Protein AF-A0A0P7W000-F1 (afdb_monomer_lite)

Secondary structure (DSSP, 8-state):
-----------------PPP---PPP--PPEEP-PPP-S---TT-TT-GGGGGGGTTSBGGGEEPPTT--EEEEEB-TTT--B-S-TT---TT-EEEEE-TT-BEEEEEE-

Foldseek 3Di:
DDDDDDDDDDDDDDDPDDDPPPDDPDPQAAAEDDFADDPDCDPQANQPLVSVCVQAQPQPVSYDYDPPAQEDEWEQDQVPRDTPDPPPDQPQRHWYFYAYPRSGGHDIGHD

Radius of gyration: 26.4 Å; chains: 1; bounding box: 27×55×91 Å

Structure (mmCIF, N/CA/C/O backbone):
data_AF-A0A0P7W000-F1
#
_entry.id   AF-A0A0P7W000-F1
#
loop_
_atom_site.group_PDB
_atom_site.id
_atom_site.type_symbol
_atom_site.label_atom_id
_atom_site.label_alt_id
_atom_site.label_comp_id
_atom_site.label_asym_id
_atom_site.label_entity_id
_atom_site.label_seq_id
_atom_site.pdbx_PDB_ins_code
_atom_site.Cartn_x
_atom_site.Cartn_y
_atom_site.Cartn_z
_atom_site.occupancy
_atom_site.B_iso_or_equiv
_atom_site.auth_seq_id
_atom_site.auth_comp_id
_atom_site.auth_asym_id
_atom_site.auth_atom_id
_atom_site.pdbx_PDB_model_num
ATOM 1 N N . MET A 1 1 ? 3.279 -30.764 71.108 1.00 45.66 1 MET A N 1
ATOM 2 C CA . MET A 1 1 ? 4.392 -31.421 70.387 1.00 45.66 1 MET A CA 1
ATOM 3 C C . MET A 1 1 ? 3.964 -32.822 69.974 1.00 45.66 1 MET A C 1
ATOM 5 O O . MET A 1 1 ? 3.697 -33.615 70.865 1.00 45.66 1 MET A O 1
ATOM 9 N N . LYS A 1 2 ? 3.877 -33.104 68.667 1.00 38.66 2 LYS A N 1
ATOM 10 C CA . LYS A 1 2 ? 4.224 -34.384 68.013 1.00 38.66 2 LYS A CA 1
ATOM 11 C C . LYS A 1 2 ? 3.917 -34.255 66.517 1.00 38.66 2 LYS A C 1
ATOM 13 O O . LYS A 1 2 ? 2.765 -34.167 66.113 1.00 38.66 2 LYS A O 1
ATOM 18 N N . LYS A 1 3 ? 4.993 -34.153 65.735 1.00 45.03 3 LYS A N 1
ATOM 19 C CA . LYS A 1 3 ? 5.018 -34.351 64.286 1.00 45.03 3 LYS A CA 1
ATOM 20 C C . LYS A 1 3 ? 5.003 -35.859 64.042 1.00 45.03 3 LYS A C 1
ATOM 22 O O . LYS A 1 3 ? 5.859 -36.531 64.613 1.00 45.03 3 LYS A O 1
ATOM 27 N N . THR A 1 4 ? 4.154 -36.341 63.143 1.00 49.09 4 THR A N 1
ATOM 28 C CA . THR A 1 4 ? 4.469 -37.538 62.356 1.00 49.09 4 THR A CA 1
ATOM 29 C C . THR A 1 4 ? 3.795 -37.422 60.997 1.00 49.09 4 THR A C 1
ATOM 31 O O . THR A 1 4 ? 2.574 -37.393 60.887 1.00 49.09 4 THR A O 1
ATOM 34 N N . ALA A 1 5 ? 4.634 -37.286 59.976 1.00 48.06 5 ALA A N 1
ATOM 35 C CA . ALA A 1 5 ? 4.297 -37.502 58.582 1.00 48.06 5 ALA A CA 1
ATOM 36 C C . ALA A 1 5 ? 3.974 -38.991 58.351 1.00 48.06 5 ALA A C 1
ATOM 38 O O . ALA A 1 5 ? 4.460 -39.827 59.111 1.00 48.06 5 ALA A O 1
ATOM 39 N N . LEU A 1 6 ? 3.229 -39.336 57.296 1.00 47.22 6 LEU A N 1
ATOM 40 C CA . LEU A 1 6 ? 3.807 -39.838 56.037 1.00 47.22 6 LEU A CA 1
ATOM 41 C C . LEU A 1 6 ? 2.723 -40.478 55.127 1.00 47.22 6 LEU A C 1
ATOM 43 O O . LEU A 1 6 ? 2.166 -41.512 55.461 1.00 47.22 6 LEU A O 1
ATOM 47 N N . LEU A 1 7 ? 2.533 -39.849 53.960 1.00 48.50 7 LEU A N 1
ATOM 48 C CA . LEU A 1 7 ? 2.441 -40.414 52.599 1.00 48.50 7 LEU A CA 1
ATOM 49 C C . LEU A 1 7 ? 1.316 -41.377 52.128 1.00 48.50 7 LEU A C 1
ATOM 51 O O . LEU A 1 7 ? 0.952 -42.362 52.755 1.00 48.50 7 LEU A O 1
ATOM 55 N N . ILE A 1 8 ? 1.004 -41.130 50.844 1.00 51.91 8 ILE A N 1
ATOM 56 C CA . ILE A 1 8 ? 0.449 -41.975 49.765 1.00 51.91 8 ILE A CA 1
ATOM 57 C C . ILE A 1 8 ? -1.078 -42.031 49.615 1.00 51.91 8 ILE A C 1
ATOM 59 O O . ILE A 1 8 ? -1.746 -42.870 50.201 1.00 51.91 8 ILE A O 1
ATOM 63 N N . ALA A 1 9 ? -1.587 -41.249 48.657 1.00 46.88 9 ALA A N 1
ATOM 64 C CA . ALA A 1 9 ? -2.365 -41.808 47.547 1.00 46.88 9 ALA A CA 1
ATOM 65 C C . ALA A 1 9 ? -2.337 -40.855 46.340 1.00 46.88 9 ALA A C 1
ATO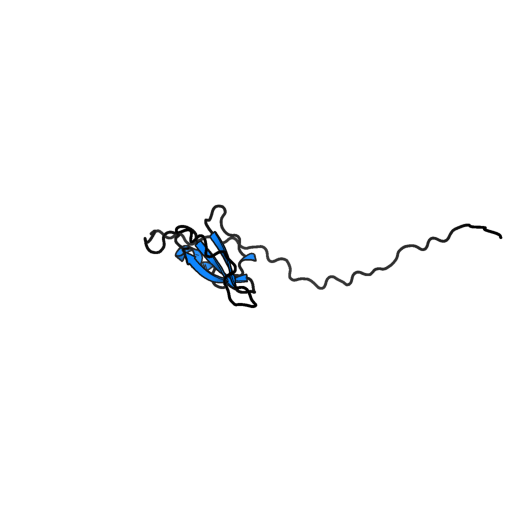M 67 O O . ALA A 1 9 ? -2.958 -39.795 46.338 1.00 46.88 9 ALA A O 1
ATOM 68 N N . LEU A 1 10 ? -1.578 -41.257 45.319 1.00 50.03 10 LEU A N 1
ATOM 69 C CA . LEU A 1 10 ? -1.718 -40.799 43.943 1.00 50.03 10 LEU A CA 1
ATOM 70 C C . LEU A 1 10 ? -3.186 -40.945 43.494 1.00 50.03 10 LEU A C 1
ATOM 72 O O . LEU A 1 10 ? -3.693 -42.060 43.443 1.00 50.03 10 LEU A O 1
ATOM 76 N N . PHE A 1 11 ? -3.811 -39.846 43.083 1.00 48.09 11 PHE A N 1
ATOM 77 C CA . PHE A 1 11 ? -4.872 -39.829 42.068 1.00 48.09 11 PHE A CA 1
ATOM 78 C C . PHE A 1 11 ? -4.454 -38.748 41.065 1.00 48.09 11 PHE A C 1
ATOM 80 O O . PHE A 1 11 ? -4.529 -37.559 41.347 1.00 48.09 11 PHE A O 1
ATOM 87 N N . ALA A 1 12 ? -3.660 -39.104 40.058 1.00 47.75 12 ALA A N 1
ATOM 88 C CA . ALA A 1 12 ? -4.145 -39.611 38.777 1.00 47.75 12 ALA A CA 1
ATOM 89 C C . ALA A 1 12 ? -5.055 -38.590 38.073 1.00 47.75 12 ALA A C 1
ATOM 91 O O . ALA A 1 12 ? -6.242 -38.479 38.358 1.00 47.75 12 ALA A O 1
ATOM 92 N N . LEU A 1 13 ? -4.412 -37.848 37.167 1.00 52.69 13 LEU A N 1
ATOM 93 C CA . LEU A 1 13 ? -4.918 -37.349 35.890 1.00 52.69 13 LEU A CA 1
ATOM 94 C C . LEU A 1 13 ? -6.364 -37.745 35.556 1.00 52.69 13 LEU A C 1
ATOM 96 O O . LEU A 1 13 ? -6.617 -38.923 35.324 1.00 52.69 13 LEU A O 1
ATOM 100 N N . SER A 1 14 ? -7.256 -36.769 35.376 1.00 44.50 14 SER A N 1
ATOM 101 C CA . SER A 1 14 ? -8.240 -36.823 34.286 1.00 44.50 14 SER A CA 1
ATOM 102 C C . SER A 1 14 ? -8.999 -35.503 34.135 1.00 44.50 14 SER A C 1
ATOM 104 O O . SER A 1 14 ? -9.516 -34.963 35.107 1.00 44.50 14 SER A O 1
ATOM 106 N N . ALA A 1 15 ? -9.107 -35.057 32.884 1.00 48.84 15 ALA A N 1
ATOM 107 C CA . ALA A 1 15 ? -10.126 -34.146 32.368 1.00 48.84 15 ALA A CA 1
ATOM 108 C C . ALA A 1 15 ? -10.061 -32.667 32.795 1.00 48.84 15 ALA A C 1
ATOM 110 O O . ALA A 1 15 ? -11.040 -32.098 33.268 1.00 48.84 15 ALA A O 1
ATOM 111 N N . CYS A 1 16 ? -8.963 -31.985 32.452 1.00 48.09 16 CYS A N 1
ATOM 112 C CA . CYS A 1 16 ? -9.139 -30.644 31.892 1.00 48.09 16 CYS A CA 1
ATOM 113 C C . CYS A 1 16 ? -9.530 -30.850 30.419 1.00 48.09 16 CYS A C 1
ATOM 115 O O . CYS A 1 16 ? -8.670 -30.963 29.548 1.00 48.09 16 CYS A O 1
ATOM 117 N N . GLN A 1 17 ? -10.826 -31.059 30.166 1.00 45.56 17 GLN A N 1
ATOM 118 C CA . GLN A 1 17 ? -11.379 -31.022 28.814 1.00 45.56 17 GLN A CA 1
ATOM 119 C C . GLN A 1 17 ? -11.131 -29.614 28.276 1.00 45.56 17 GLN A C 1
ATOM 121 O O . GLN A 1 17 ? -11.802 -28.672 28.695 1.00 45.56 17 GLN A O 1
ATOM 126 N N . LEU A 1 18 ? -10.167 -29.467 27.362 1.00 50.53 18 LEU A N 1
ATOM 127 C CA . LEU A 1 18 ? -10.202 -28.328 26.458 1.00 50.53 18 LEU A CA 1
ATOM 128 C C . LEU A 1 18 ? -11.572 -28.364 25.763 1.00 50.53 18 LEU A C 1
ATOM 130 O O . LEU A 1 18 ? -11.976 -29.439 25.298 1.00 50.53 18 LEU A O 1
ATOM 134 N N . PRO A 1 19 ? -12.318 -27.247 25.721 1.00 54.81 19 PRO A N 1
ATOM 135 C CA . PRO A 1 19 ? -13.470 -27.170 24.840 1.00 54.81 19 PRO A CA 1
ATOM 136 C C . PRO A 1 19 ? -12.998 -27.523 23.422 1.00 54.81 19 PRO A C 1
ATOM 138 O O . PRO A 1 19 ? -11.858 -27.196 23.080 1.00 54.81 19 PRO A O 1
ATOM 141 N N . PRO A 1 20 ? -13.817 -28.213 22.609 1.00 54.25 20 PRO A N 1
ATOM 142 C CA . PRO A 1 20 ? -13.478 -28.392 21.206 1.00 54.25 20 PRO A CA 1
ATOM 143 C C . PRO A 1 20 ? -13.176 -27.004 20.645 1.00 54.25 20 PRO A C 1
ATOM 145 O O . PRO A 1 20 ? -13.985 -26.092 20.838 1.00 54.25 20 PRO A O 1
ATOM 148 N N . GLU A 1 21 ? -12.000 -26.832 20.037 1.00 56.25 21 GLU A N 1
ATOM 149 C CA . GLU A 1 21 ? -11.707 -25.665 19.212 1.00 56.25 21 GLU A CA 1
ATOM 150 C C . GLU A 1 21 ? -12.833 -25.589 18.183 1.00 56.25 21 GLU A C 1
ATOM 152 O O . GLU A 1 21 ? -12.875 -26.337 17.206 1.00 56.25 21 GLU A O 1
ATOM 157 N N . LEU A 1 22 ? -13.830 -24.752 18.481 1.00 55.25 22 LEU A N 1
ATOM 158 C CA . LEU A 1 22 ? -14.807 -24.286 17.519 1.00 55.25 22 LEU A CA 1
ATOM 159 C C . LEU A 1 22 ? -13.966 -23.692 16.409 1.00 55.25 22 LEU A C 1
ATOM 161 O O . LEU A 1 22 ? -13.303 -22.688 16.658 1.00 55.25 22 LEU A O 1
ATOM 165 N N . GLY A 1 23 ? -13.946 -24.390 15.269 1.00 47.56 23 GLY A N 1
ATOM 166 C CA . GLY A 1 23 ? -13.129 -24.080 14.109 1.00 47.56 23 GLY A CA 1
ATOM 167 C C . GLY A 1 23 ? -12.979 -22.580 13.955 1.00 47.56 23 GLY A C 1
ATOM 168 O O . GLY A 1 23 ? -13.915 -21.890 13.546 1.00 47.56 23 GLY A O 1
ATOM 169 N N . GLY A 1 24 ? -11.802 -22.085 14.340 1.00 58.09 24 GLY A N 1
ATOM 170 C CA . GLY A 1 24 ? -11.374 -20.780 13.889 1.00 58.09 24 GLY A CA 1
ATOM 171 C C . GLY A 1 24 ? -11.414 -20.806 12.362 1.00 58.09 24 GLY A C 1
ATOM 172 O O . GLY A 1 24 ? -11.226 -21.881 11.779 1.00 58.09 24 GLY A O 1
ATOM 173 N N . PRO A 1 25 ? -11.707 -19.677 11.700 1.00 60.75 25 PRO A N 1
ATOM 174 C CA . PRO A 1 25 ? -11.555 -19.615 10.255 1.00 60.75 25 PRO A CA 1
ATOM 175 C C . PRO A 1 25 ? -10.166 -20.162 9.912 1.00 60.75 25 PRO A C 1
ATOM 177 O O . PRO A 1 25 ? -9.176 -19.735 10.513 1.00 60.75 25 PRO A O 1
ATOM 180 N N . GLU A 1 26 ? -10.112 -21.166 9.031 1.00 63.97 26 GLU A N 1
ATOM 181 C CA . GLU A 1 26 ? -8.839 -21.702 8.555 1.00 63.97 26 GLU A CA 1
ATOM 182 C C . GLU A 1 26 ? -7.973 -20.519 8.097 1.00 63.97 26 GLU A C 1
ATOM 184 O O . GLU A 1 26 ? -8.506 -19.603 7.456 1.00 63.97 26 GLU A O 1
ATOM 189 N N . PRO A 1 27 ? -6.676 -20.474 8.457 1.00 65.44 27 PRO A N 1
ATOM 190 C CA . PRO A 1 27 ? -5.801 -19.405 8.007 1.00 65.44 27 PRO A CA 1
ATOM 191 C C . PRO A 1 27 ? -5.881 -19.307 6.482 1.00 65.44 27 PRO A C 1
ATOM 193 O O . PRO A 1 27 ? -5.524 -20.252 5.781 1.00 65.44 27 PRO A O 1
ATOM 196 N N . VAL A 1 28 ? -6.396 -18.188 5.969 1.00 71.38 28 VAL A N 1
ATOM 197 C CA . VAL A 1 28 ? -6.459 -17.955 4.524 1.00 71.38 28 VAL A CA 1
ATOM 198 C C . VAL A 1 28 ? -5.023 -17.836 4.038 1.00 71.38 28 VAL A C 1
ATOM 200 O O . VAL A 1 28 ? -4.317 -16.906 4.433 1.00 71.38 28 VAL A O 1
ATOM 203 N N . GLU A 1 29 ? -4.579 -18.792 3.221 1.00 80.56 29 GLU A N 1
ATOM 204 C CA . GLU A 1 29 ? -3.256 -18.719 2.610 1.00 80.56 29 GLU A CA 1
ATOM 205 C C . GLU A 1 29 ? -3.154 -17.431 1.777 1.00 80.56 29 GLU A C 1
ATOM 207 O O . GLU A 1 29 ? -4.031 -17.163 0.946 1.00 80.56 29 GLU A O 1
ATOM 212 N N . PRO A 1 30 ? -2.115 -16.607 1.997 1.00 82.94 30 PRO A N 1
ATOM 213 C CA . PRO A 1 30 ? -1.928 -15.388 1.230 1.0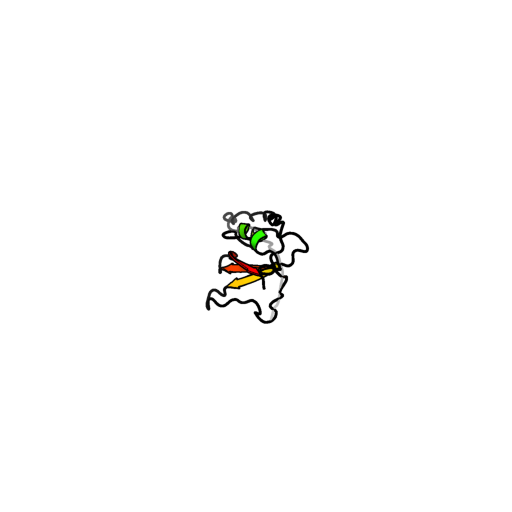0 82.94 30 PRO A CA 1
ATOM 214 C C . PRO A 1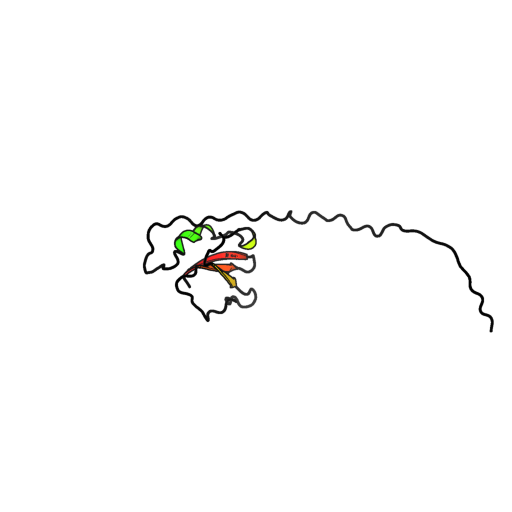 30 ? -1.776 -15.674 -0.270 1.00 82.94 30 PRO A C 1
ATOM 216 O O . PRO A 1 30 ? -1.014 -16.549 -0.680 1.00 82.94 30 PRO A O 1
ATOM 219 N N . VAL A 1 31 ? -2.466 -14.901 -1.104 1.00 87.50 31 VAL A N 1
ATOM 220 C CA . VAL A 1 31 ? -2.416 -15.021 -2.564 1.00 87.50 31 VAL A CA 1
ATOM 221 C C . VAL A 1 31 ? -1.345 -14.086 -3.116 1.00 87.50 31 VAL A C 1
ATOM 223 O O . VAL A 1 31 ? -1.323 -12.901 -2.787 1.00 87.50 31 VAL A O 1
ATOM 226 N N . ALA A 1 32 ? -0.472 -14.590 -3.987 1.00 90.69 32 ALA A N 1
ATOM 227 C CA . ALA A 1 32 ? 0.506 -13.751 -4.672 1.00 90.69 32 ALA A CA 1
ATOM 228 C C . ALA A 1 32 ? -0.179 -12.675 -5.527 1.00 90.69 32 ALA A C 1
ATOM 230 O O . ALA A 1 32 ? -1.089 -12.965 -6.306 1.00 90.69 32 ALA A O 1
ATOM 231 N N . PHE A 1 33 ? 0.265 -11.429 -5.377 1.00 92.75 33 PHE A N 1
ATOM 232 C CA . PHE A 1 33 ? -0.132 -10.324 -6.236 1.00 92.75 33 PHE A CA 1
ATOM 233 C C . PHE A 1 33 ? 0.981 -9.993 -7.216 1.00 92.75 33 PHE A C 1
ATOM 235 O O . PHE A 1 33 ? 2.135 -9.804 -6.836 1.00 92.75 33 PHE A O 1
ATOM 242 N N . GLU A 1 34 ? 0.603 -9.859 -8.480 1.00 91.19 34 GLU A N 1
ATOM 243 C CA . GLU A 1 34 ? 1.489 -9.418 -9.545 1.00 91.19 34 GLU A CA 1
ATOM 244 C C . GLU A 1 34 ? 1.004 -8.049 -10.039 1.00 91.19 34 GLU A C 1
ATOM 246 O O . GLU A 1 34 ? -0.114 -7.948 -10.558 1.00 91.19 34 GLU A O 1
ATOM 251 N N . PRO A 1 35 ? 1.804 -6.979 -9.867 1.00 88.25 35 PRO A N 1
ATOM 252 C CA . PRO A 1 35 ? 1.498 -5.683 -10.448 1.00 88.25 35 PRO A CA 1
ATOM 253 C C . PRO A 1 35 ? 1.369 -5.817 -11.960 1.00 88.25 35 PRO A C 1
ATOM 255 O O . PRO A 1 35 ? 2.174 -6.486 -12.610 1.00 88.25 35 PRO A O 1
ATOM 258 N N . THR A 1 36 ? 0.363 -5.163 -12.532 1.00 87.19 36 THR A N 1
ATOM 259 C CA . THR A 1 36 ? 0.198 -5.189 -13.986 1.00 87.19 36 THR A CA 1
ATOM 260 C C . THR A 1 36 ? 1.390 -4.475 -14.625 1.00 87.19 36 THR A C 1
ATOM 262 O O . THR A 1 36 ? 1.670 -3.337 -14.242 1.00 87.19 36 THR A O 1
ATOM 265 N N . PRO A 1 37 ? 2.102 -5.094 -15.585 1.00 75.50 37 PRO A N 1
ATOM 266 C CA . PRO A 1 37 ? 3.169 -4.414 -16.299 1.00 75.50 37 PRO A CA 1
ATOM 267 C C . PRO A 1 37 ? 2.609 -3.138 -16.920 1.00 75.50 37 PRO A C 1
ATOM 269 O O . PRO A 1 37 ? 1.634 -3.184 -17.669 1.00 75.50 37 PRO A O 1
ATOM 272 N N . PHE A 1 38 ? 3.203 -2.000 -16.585 1.00 69.38 38 PHE A N 1
ATOM 273 C CA . PHE A 1 38 ? 2.830 -0.728 -17.180 1.00 69.38 38 PHE A CA 1
ATOM 274 C C . PHE A 1 38 ? 4.016 -0.236 -17.998 1.00 69.38 38 PHE A C 1
ATOM 276 O O . PHE A 1 38 ? 5.129 -0.120 -17.485 1.00 69.38 38 PHE A O 1
ATOM 283 N N . GLU A 1 39 ? 3.792 -0.023 -19.292 1.00 61.97 39 GLU A N 1
ATOM 284 C CA . GLU A 1 39 ? 4.870 0.214 -20.257 1.00 61.97 39 GLU A CA 1
ATOM 285 C C . GLU A 1 39 ? 5.418 1.649 -20.225 1.00 61.97 39 GLU A C 1
ATOM 287 O O . GLU A 1 39 ? 6.455 1.917 -20.829 1.00 61.97 39 GLU A O 1
ATOM 292 N N . LEU A 1 40 ? 4.761 2.576 -19.519 1.00 60.66 40 LEU A N 1
ATOM 293 C CA . LEU A 1 40 ? 5.115 3.995 -19.528 1.00 60.66 40 LEU A CA 1
ATOM 294 C C . LEU A 1 40 ? 5.273 4.534 -18.110 1.00 60.66 40 LEU A C 1
ATOM 296 O O . LEU A 1 40 ? 4.306 4.687 -17.373 1.00 60.66 40 LEU A O 1
ATOM 300 N N . THR A 1 41 ? 6.501 4.872 -17.726 1.00 61.81 41 THR A N 1
ATOM 301 C CA . THR A 1 41 ? 6.728 5.675 -16.522 1.00 61.81 41 THR A CA 1
ATOM 302 C C . THR A 1 41 ? 6.295 7.107 -16.829 1.00 61.81 41 THR A C 1
ATOM 304 O O . THR A 1 41 ? 7.054 7.896 -17.393 1.00 61.81 41 THR A O 1
ATOM 307 N N . GLU A 1 42 ? 5.041 7.432 -16.528 1.00 69.00 42 GLU A N 1
ATOM 308 C CA . GLU A 1 42 ? 4.544 8.802 -16.628 1.00 69.00 42 GLU A CA 1
ATOM 309 C C . GLU A 1 42 ? 5.252 9.665 -15.569 1.00 69.00 42 GLU A C 1
ATOM 311 O O . GLU A 1 42 ? 5.306 9.267 -14.404 1.00 69.00 42 GLU A O 1
ATOM 316 N N . PRO A 1 43 ? 5.771 10.863 -15.900 1.00 72.31 43 PRO A N 1
ATOM 317 C CA . PRO A 1 43 ? 6.434 11.727 -14.918 1.00 72.31 43 PRO A CA 1
ATOM 318 C C . PRO A 1 43 ? 5.556 12.094 -13.711 1.00 72.31 43 PRO A C 1
ATOM 320 O O . PRO A 1 43 ? 6.077 12.436 -12.652 1.00 72.31 43 PRO A O 1
ATOM 323 N N . SER A 1 44 ? 4.230 12.040 -13.870 1.00 75.94 44 SER A N 1
ATOM 324 C CA . SER A 1 44 ? 3.248 12.256 -12.803 1.00 75.94 44 SER A CA 1
ATOM 325 C C . SER A 1 44 ? 3.001 11.032 -11.910 1.00 75.94 44 SER A C 1
ATOM 327 O O . SER A 1 44 ? 2.379 11.186 -10.864 1.00 75.94 44 SER A O 1
ATOM 329 N N . ASP A 1 45 ? 3.460 9.841 -12.306 1.00 76.69 45 ASP A N 1
ATOM 330 C CA . ASP A 1 45 ? 3.387 8.595 -11.529 1.00 76.69 45 ASP A CA 1
ATOM 331 C C . ASP A 1 45 ? 4.756 7.876 -11.524 1.00 76.69 45 ASP A C 1
ATOM 333 O O . ASP A 1 45 ? 4.925 6.803 -12.111 1.00 76.69 45 ASP A O 1
ATOM 337 N N . PRO A 1 46 ? 5.774 8.478 -10.881 1.00 79.69 46 PRO A N 1
ATOM 338 C CA . PRO A 1 46 ? 7.158 7.998 -10.923 1.00 79.69 46 PRO A CA 1
ATOM 339 C C . PRO A 1 46 ? 7.376 6.614 -10.288 1.00 79.69 46 PRO A C 1
ATOM 341 O O . PRO A 1 46 ? 8.368 5.952 -10.589 1.00 79.69 46 PRO A O 1
ATOM 344 N N . CYS A 1 47 ? 6.459 6.150 -9.437 1.00 83.25 47 CYS A N 1
ATOM 345 C CA . CYS A 1 47 ? 6.493 4.809 -8.847 1.00 83.25 47 CYS A CA 1
ATOM 346 C C . CYS A 1 47 ? 5.511 3.824 -9.494 1.00 83.25 47 CYS A C 1
ATOM 348 O O . CYS A 1 47 ? 5.418 2.686 -9.031 1.00 83.25 47 CYS A O 1
ATOM 350 N N . ASN A 1 48 ? 4.807 4.235 -10.556 1.00 87.75 48 ASN A N 1
ATOM 351 C CA . ASN A 1 48 ? 3.854 3.402 -11.281 1.00 87.75 48 ASN A CA 1
ATOM 352 C C . ASN A 1 48 ? 2.762 2.810 -10.364 1.00 87.75 48 ASN A C 1
ATOM 354 O O . ASN A 1 48 ? 2.482 1.609 -10.393 1.00 87.75 48 ASN A O 1
ATOM 358 N N . ALA A 1 49 ? 2.146 3.645 -9.521 1.00 88.88 49 ALA A N 1
ATOM 359 C CA . ALA A 1 49 ? 1.048 3.258 -8.637 1.00 88.88 49 ALA A CA 1
ATOM 360 C C . ALA A 1 49 ? -0.145 2.662 -9.412 1.00 88.88 49 ALA A C 1
ATOM 362 O O . ALA A 1 49 ? -0.856 1.804 -8.882 1.00 88.88 49 ALA A O 1
ATOM 363 N N . GLY A 1 50 ? -0.331 3.041 -10.684 1.00 88.44 50 GLY A N 1
ATOM 364 C CA . GLY A 1 50 ? -1.344 2.459 -11.573 1.00 88.44 50 GLY A CA 1
ATOM 365 C C . GLY A 1 50 ? -1.276 0.928 -11.695 1.00 88.44 50 GLY A C 1
ATOM 366 O O . GLY A 1 50 ? -2.316 0.266 -11.694 1.00 88.44 50 GLY A O 1
ATOM 367 N N . ALA A 1 51 ? -0.073 0.343 -11.701 1.00 90.50 51 ALA A N 1
ATOM 368 C CA . ALA A 1 51 ? 0.133 -1.111 -11.763 1.00 90.50 51 ALA A CA 1
ATOM 369 C C . ALA A 1 51 ? -0.435 -1.878 -10.553 1.00 90.50 51 ALA A C 1
ATOM 371 O O . ALA A 1 51 ? -0.629 -3.094 -10.614 1.00 90.50 51 ALA A O 1
ATOM 372 N N . TRP A 1 52 ? -0.712 -1.169 -9.457 1.00 92.12 52 TRP A N 1
ATOM 373 C CA . TRP A 1 52 ? -1.091 -1.724 -8.159 1.00 92.12 52 TRP A CA 1
ATOM 374 C C . TRP A 1 52 ? -2.577 -1.546 -7.832 1.00 92.12 52 TRP A C 1
ATOM 376 O O . TRP A 1 52 ? -3.040 -2.039 -6.804 1.00 92.12 52 TRP A O 1
ATOM 386 N N . LEU A 1 53 ? -3.360 -0.903 -8.709 1.00 92.12 53 LEU A N 1
ATOM 387 C CA . LEU A 1 53 ? -4.799 -0.674 -8.503 1.00 92.12 53 LEU A CA 1
ATOM 388 C C . LEU A 1 53 ? -5.606 -1.971 -8.330 1.00 92.12 53 LEU A C 1
ATOM 390 O O . LEU A 1 53 ? -6.671 -1.956 -7.718 1.00 92.12 53 LEU A O 1
ATOM 394 N N . GLY A 1 54 ? -5.080 -3.106 -8.799 1.00 92.38 54 GLY A N 1
ATOM 395 C CA . GLY A 1 54 ? -5.662 -4.425 -8.550 1.00 92.38 54 GLY A CA 1
ATOM 396 C C . GLY A 1 54 ? -5.705 -4.832 -7.071 1.00 92.38 54 GLY A C 1
ATOM 397 O O . GLY A 1 54 ? -6.385 -5.801 -6.748 1.00 92.38 54 GLY A O 1
ATOM 398 N N . LEU A 1 55 ? -5.016 -4.118 -6.172 1.00 93.56 55 LEU A N 1
ATOM 399 C CA . LEU A 1 55 ? -5.097 -4.333 -4.725 1.00 93.56 55 LEU A CA 1
ATOM 400 C C . LEU A 1 55 ? -6.375 -3.778 -4.093 1.00 93.56 55 LEU A C 1
ATOM 402 O O . LEU A 1 55 ? -6.747 -4.239 -3.018 1.00 93.56 55 LEU A O 1
ATOM 406 N N . LEU A 1 56 ? -7.045 -2.812 -4.727 1.00 94.69 56 LEU A N 1
ATOM 407 C CA . LEU A 1 56 ? -8.212 -2.147 -4.147 1.00 94.69 56 LEU A CA 1
ATOM 408 C C . LEU A 1 56 ? -9.303 -3.159 -3.759 1.00 94.69 56 LEU A C 1
ATOM 410 O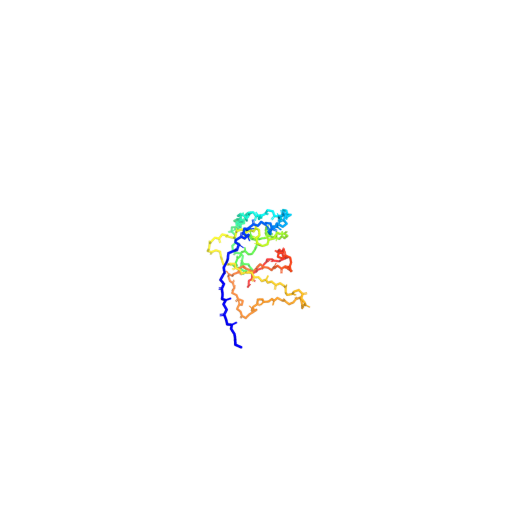 O . LEU A 1 56 ? -9.667 -4.041 -4.539 1.00 94.69 56 LEU A O 1
ATOM 414 N N . GLY A 1 57 ? -9.819 -3.029 -2.537 1.00 94.06 57 GLY A N 1
ATOM 415 C CA . GLY A 1 57 ? -10.832 -3.916 -1.965 1.00 94.06 57 GLY A CA 1
ATOM 416 C C . GLY A 1 57 ? -10.316 -5.287 -1.513 1.00 94.06 57 GLY A C 1
ATOM 417 O O . GLY A 1 57 ? -11.106 -6.090 -1.020 1.00 94.06 57 GLY A O 1
ATOM 418 N N . LYS A 1 58 ? -9.020 -5.588 -1.664 1.00 93.81 58 LYS A N 1
ATOM 419 C CA . LYS A 1 58 ? -8.416 -6.808 -1.110 1.00 93.81 58 LYS A CA 1
ATOM 420 C C . LYS A 1 58 ? -7.997 -6.582 0.336 1.00 93.81 58 LYS A C 1
ATOM 422 O O . LYS A 1 58 ? -7.629 -5.474 0.717 1.00 93.81 58 LYS A O 1
ATOM 427 N N . ASN A 1 59 ? -7.994 -7.657 1.117 1.00 92.50 59 ASN A N 1
ATOM 428 C CA . ASN A 1 59 ? -7.363 -7.646 2.429 1.00 92.50 59 ASN A CA 1
ATOM 429 C C . ASN A 1 59 ? -5.837 -7.695 2.257 1.00 92.50 59 ASN A C 1
ATOM 431 O O . ASN A 1 59 ? -5.313 -8.621 1.637 1.00 92.50 59 ASN A O 1
ATOM 435 N N . TYR A 1 60 ? -5.132 -6.712 2.809 1.00 89.62 60 TYR A N 1
ATOM 436 C CA . TYR A 1 60 ? -3.686 -6.551 2.672 1.00 89.62 60 TYR A CA 1
ATOM 437 C C . TYR A 1 60 ? -2.898 -7.742 3.232 1.00 89.62 60 TYR A C 1
ATOM 439 O O . TYR A 1 60 ? -1.896 -8.143 2.647 1.00 89.62 60 TYR A O 1
ATOM 447 N N . ARG A 1 61 ? -3.369 -8.369 4.320 1.00 88.69 61 ARG A N 1
ATOM 448 C CA . ARG A 1 61 ? -2.709 -9.545 4.921 1.00 88.69 61 ARG A CA 1
ATOM 449 C C . ARG A 1 61 ? -2.919 -10.829 4.128 1.00 88.69 61 ARG A C 1
ATOM 451 O O . ARG A 1 61 ? -2.140 -11.765 4.271 1.00 88.69 61 ARG A O 1
ATOM 458 N N . ALA A 1 62 ? -3.964 -10.880 3.306 1.00 89.69 62 ALA A N 1
ATOM 459 C CA . ALA A 1 62 ? -4.263 -12.017 2.443 1.00 89.69 62 ALA A CA 1
ATOM 460 C C . ALA A 1 62 ? -3.508 -11.958 1.104 1.00 89.69 62 ALA A C 1
ATOM 462 O O . ALA A 1 62 ? -3.778 -12.769 0.219 1.00 89.69 62 ALA A O 1
ATOM 463 N N . VAL A 1 63 ? -2.596 -10.997 0.927 1.00 90.25 63 VAL A N 1
ATOM 464 C CA . VAL A 1 63 ? -1.857 -10.790 -0.317 1.00 90.25 63 VAL A CA 1
ATOM 465 C C . VAL A 1 63 ? -0.350 -10.838 -0.069 1.00 90.25 63 VAL A C 1
ATOM 467 O O . VAL A 1 63 ? 0.157 -10.197 0.847 1.00 90.25 63 VAL A O 1
ATOM 470 N N . LEU A 1 64 ? 0.382 -11.564 -0.918 1.00 89.44 64 LEU A N 1
ATOM 471 C CA . LEU A 1 64 ? 1.846 -11.520 -0.961 1.00 89.44 64 LEU A CA 1
ATOM 472 C C . LEU A 1 64 ? 2.282 -10.520 -2.026 1.00 89.44 64 LEU A C 1
ATOM 474 O O . LEU A 1 64 ? 2.014 -10.712 -3.213 1.00 89.44 64 LEU A O 1
ATOM 478 N N . LEU A 1 65 ? 2.955 -9.456 -1.596 1.00 89.38 65 LEU A N 1
ATOM 479 C CA . LEU A 1 65 ? 3.565 -8.489 -2.503 1.00 89.38 65 LEU A CA 1
ATOM 480 C C . LEU A 1 65 ? 4.892 -9.051 -3.041 1.00 89.38 65 LEU A C 1
ATOM 482 O O . LEU A 1 65 ? 5.578 -9.780 -2.319 1.00 89.38 65 LEU A O 1
ATOM 486 N N . PRO A 1 66 ? 5.276 -8.722 -4.285 1.00 85.50 66 PRO A N 1
ATOM 487 C CA . PRO A 1 66 ? 6.517 -9.215 -4.865 1.00 85.50 66 PRO A CA 1
ATOM 488 C C . PRO A 1 66 ? 7.733 -8.728 -4.070 1.00 85.50 66 PRO A C 1
ATOM 490 O O . PRO A 1 66 ? 7.821 -7.560 -3.680 1.00 85.50 66 PRO A O 1
ATOM 493 N N . GLU A 1 67 ? 8.690 -9.627 -3.844 1.00 79.81 67 GLU A N 1
ATOM 494 C CA . GLU A 1 67 ? 9.932 -9.299 -3.146 1.00 79.81 67 GLU A CA 1
ATOM 495 C C . GLU A 1 67 ? 10.701 -8.185 -3.876 1.00 79.81 67 GLU A C 1
ATOM 497 O O . GLU A 1 67 ? 10.793 -8.161 -5.103 1.00 79.81 67 GLU A O 1
ATOM 502 N N . GLY A 1 68 ? 11.258 -7.240 -3.114 1.00 76.44 68 GLY A N 1
ATOM 503 C CA . GLY A 1 68 ? 11.993 -6.097 -3.667 1.00 76.44 68 GLY A CA 1
ATOM 504 C C . GLY A 1 68 ? 11.112 -4.972 -4.218 1.00 76.44 68 GLY A C 1
ATOM 505 O O . GLY A 1 68 ? 11.648 -3.946 -4.642 1.00 76.44 68 GLY A O 1
ATOM 506 N N . ALA A 1 69 ? 9.783 -5.108 -4.176 1.00 79.31 69 ALA A N 1
ATOM 507 C CA . ALA A 1 69 ? 8.897 -3.997 -4.472 1.00 79.31 69 ALA A CA 1
ATOM 508 C C . ALA A 1 69 ? 9.079 -2.863 -3.458 1.00 79.31 69 ALA A C 1
ATOM 510 O O . ALA A 1 69 ? 9.086 -3.070 -2.243 1.00 79.31 69 ALA A O 1
ATOM 511 N N . LEU A 1 70 ? 9.192 -1.636 -3.966 1.00 82.06 70 LEU A N 1
ATOM 512 C CA . LEU A 1 70 ? 9.224 -0.432 -3.144 1.00 82.06 70 LEU A CA 1
ATOM 513 C C . LEU A 1 70 ? 7.794 -0.075 -2.726 1.00 82.06 70 LEU A C 1
ATOM 515 O O . LEU A 1 70 ? 7.215 0.889 -3.223 1.00 82.06 70 LEU A O 1
ATOM 519 N N . THR A 1 71 ? 7.220 -0.873 -1.827 1.00 83.94 71 THR A N 1
ATOM 520 C CA . THR A 1 71 ? 5.876 -0.665 -1.273 1.00 83.94 71 THR A CA 1
ATOM 521 C C . THR A 1 71 ? 5.925 -0.256 0.191 1.00 83.94 71 THR A C 1
ATOM 523 O O . THR A 1 71 ? 6.796 -0.694 0.943 1.00 83.94 71 THR A O 1
ATOM 526 N N . ARG A 1 72 ? 4.948 0.538 0.622 1.00 85.75 72 ARG A N 1
ATOM 527 C CA . ARG A 1 72 ? 4.723 0.895 2.019 1.00 85.75 72 ARG A CA 1
ATOM 528 C C . ARG A 1 72 ? 3.274 0.658 2.393 1.00 85.75 72 ARG A C 1
ATOM 530 O O . ARG A 1 72 ? 2.372 1.104 1.694 1.00 85.75 72 ARG A O 1
ATOM 537 N N . HIS A 1 73 ? 3.067 0.026 3.538 1.00 85.50 73 HIS A N 1
ATOM 538 C CA . HIS A 1 73 ? 1.756 -0.049 4.163 1.00 8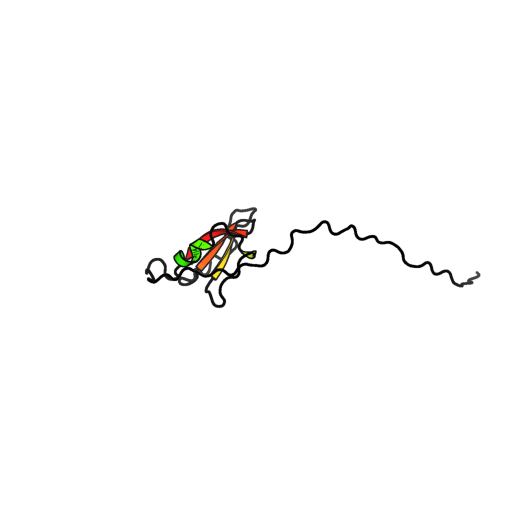5.50 73 HIS A CA 1
ATOM 539 C C . HIS A 1 73 ? 1.484 1.223 4.969 1.00 85.50 73 HIS A C 1
ATOM 541 O O . HIS A 1 73 ? 2.302 1.640 5.792 1.00 85.50 73 HIS A O 1
ATOM 547 N N . VAL A 1 74 ? 0.343 1.848 4.707 1.00 84.31 74 VAL A N 1
ATOM 548 C CA . VAL A 1 74 ? -0.216 2.960 5.471 1.00 84.31 74 VAL A CA 1
ATOM 549 C C . VAL A 1 74 ? -1.536 2.471 6.042 1.00 84.31 74 VAL A C 1
ATOM 551 O O . VAL A 1 74 ? -2.364 1.942 5.309 1.00 84.31 74 VAL A O 1
ATOM 554 N N . TRP A 1 75 ? -1.753 2.657 7.336 1.00 85.31 75 TRP A N 1
ATOM 555 C CA . TRP A 1 75 ? -2.989 2.234 7.982 1.00 85.31 75 TRP A CA 1
ATOM 556 C C . TRP A 1 75 ? -3.762 3.438 8.515 1.00 85.31 75 TRP A C 1
ATOM 558 O O . TRP A 1 75 ? -3.155 4.354 9.080 1.00 85.31 75 TRP A O 1
ATOM 568 N N . LEU A 1 76 ? -5.082 3.448 8.321 1.00 82.56 76 LEU A N 1
ATOM 569 C CA . LEU A 1 76 ? -5.980 4.393 8.976 1.00 82.56 76 LEU A CA 1
ATOM 570 C C . LEU A 1 76 ? -6.228 3.970 10.423 1.00 82.56 76 LEU A C 1
ATOM 572 O O . LEU A 1 76 ? -6.808 2.919 10.683 1.00 82.56 76 LEU A O 1
ATOM 576 N N . GLU A 1 77 ? -5.849 4.837 11.355 1.00 81.44 77 GLU A N 1
ATOM 577 C CA . GLU A 1 77 ? -6.139 4.675 12.773 1.00 81.44 77 GLU A CA 1
ATOM 578 C C . GLU A 1 77 ? -7.667 4.683 12.994 1.00 81.44 77 GLU A C 1
ATOM 580 O O . GLU A 1 77 ? -8.318 5.679 12.656 1.00 81.44 77 GLU A O 1
ATOM 585 N N . PRO A 1 78 ? -8.265 3.632 13.583 1.00 79.06 78 PRO A N 1
ATOM 586 C CA . PRO A 1 78 ? -9.719 3.502 13.692 1.00 79.06 78 PRO A CA 1
ATOM 587 C C . PRO A 1 78 ? -10.373 4.617 14.515 1.00 79.06 78 PRO A C 1
ATOM 589 O O . PRO A 1 78 ? -11.492 5.033 14.225 1.00 79.06 78 PRO A O 1
ATOM 592 N N . GLU A 1 79 ? -9.680 5.107 15.546 1.00 83.31 79 GLU A N 1
ATOM 593 C CA . GLU A 1 79 ? -10.230 6.089 16.486 1.00 83.31 79 GLU A CA 1
ATOM 594 C C . GLU A 1 79 ? -10.203 7.520 15.943 1.00 83.31 79 GLU A C 1
ATOM 596 O O . GLU A 1 79 ? -11.061 8.337 16.278 1.00 83.31 79 GLU A O 1
ATOM 601 N N . THR A 1 80 ? -9.209 7.842 15.115 1.00 82.75 80 THR A N 1
ATOM 602 C CA . THR A 1 80 ? -8.951 9.219 14.671 1.00 82.75 80 THR A CA 1
ATOM 603 C C . THR A 1 80 ? -9.164 9.415 13.174 1.00 82.75 80 THR A C 1
ATOM 605 O O . THR A 1 80 ? -9.249 10.556 12.717 1.00 82.75 80 THR A O 1
ATOM 608 N N . GLY A 1 81 ? -9.224 8.329 12.397 1.00 78.50 81 GLY A N 1
ATOM 609 C CA . GLY A 1 81 ? -9.198 8.361 10.936 1.00 78.50 81 GLY A CA 1
ATOM 610 C C . GLY A 1 81 ? -7.890 8.920 10.368 1.00 78.50 81 GLY A C 1
ATOM 611 O O . GLY A 1 81 ? -7.830 9.251 9.184 1.00 78.50 81 GLY A O 1
ATOM 612 N N . GLN A 1 82 ? -6.856 9.084 11.199 1.00 81.12 82 GLN A N 1
ATOM 613 C CA . GLN A 1 82 ? -5.563 9.595 10.765 1.00 81.12 82 GLN A CA 1
ATOM 614 C C . GLN A 1 82 ? -4.715 8.470 10.184 1.00 81.12 82 GLN A C 1
ATOM 616 O O . GLN A 1 82 ? -4.757 7.330 10.635 1.00 81.12 82 GLN A O 1
ATOM 621 N N . MET A 1 83 ? -3.912 8.800 9.178 1.00 79.44 83 MET A N 1
ATOM 622 C CA . MET A 1 83 ? -2.926 7.872 8.638 1.00 79.44 83 MET A CA 1
ATOM 623 C C . MET A 1 83 ? -1.784 7.724 9.650 1.00 79.44 83 MET A C 1
ATOM 625 O O . MET A 1 83 ? -1.145 8.706 10.014 1.00 79.44 83 MET A O 1
ATOM 629 N N . THR A 1 84 ? -1.524 6.497 10.094 1.00 71.00 84 THR A N 1
ATOM 630 C CA . THR A 1 84 ? -0.510 6.173 11.120 1.00 71.00 84 THR A CA 1
ATOM 631 C C . THR A 1 84 ? 0.922 6.227 10.603 1.00 71.00 84 THR A C 1
ATOM 633 O O . THR A 1 84 ? 1.880 6.257 11.373 1.00 71.00 84 THR A O 1
ATOM 636 N N . SER A 1 85 ? 1.093 6.233 9.284 1.00 61.84 85 SER A N 1
ATOM 637 C CA . SER A 1 85 ? 2.417 6.270 8.694 1.00 61.84 85 SER A CA 1
ATOM 638 C C . SER A 1 85 ? 3.009 7.667 8.862 1.00 61.84 85 SER A C 1
ATOM 640 O O . SER A 1 85 ? 2.351 8.646 8.509 1.00 61.84 85 SER A O 1
ATOM 642 N N . GLU A 1 86 ? 4.261 7.761 9.317 1.00 53.59 86 GLU A N 1
ATOM 643 C CA . GLU A 1 86 ? 5.059 8.983 9.215 1.00 53.59 86 GLU A CA 1
ATOM 644 C C . GLU A 1 86 ? 4.911 9.557 7.795 1.00 53.59 86 GLU A C 1
ATOM 646 O O . GLU A 1 86 ? 5.498 9.045 6.841 1.00 53.59 86 GLU A O 1
ATOM 651 N N . MET A 1 87 ? 4.133 10.625 7.622 1.00 53.50 87 MET A N 1
ATOM 652 C CA . MET A 1 87 ? 4.114 11.435 6.393 1.00 53.50 87 MET A CA 1
ATOM 653 C C . MET A 1 87 ? 5.463 12.146 6.154 1.00 53.50 87 MET A C 1
ATOM 655 O O . MET A 1 87 ? 5.562 13.003 5.281 1.00 53.50 87 MET A O 1
ATOM 659 N N . VAL A 1 88 ? 6.484 11.838 6.957 1.00 50.06 88 VAL A N 1
ATOM 660 C CA . VAL A 1 88 ? 7.719 12.611 7.075 1.00 50.06 88 VAL A CA 1
ATOM 661 C C . VAL A 1 88 ? 8.667 12.340 5.908 1.00 50.06 88 VAL A C 1
ATOM 663 O O . VAL A 1 88 ? 9.306 13.278 5.449 1.00 50.06 88 VAL A O 1
ATOM 666 N N . ASP A 1 89 ? 8.642 11.138 5.328 1.00 55.06 89 ASP A N 1
ATOM 667 C CA . ASP A 1 89 ? 9.435 10.820 4.140 1.00 55.06 89 ASP A CA 1
ATOM 668 C C . ASP A 1 89 ? 8.510 10.381 2.999 1.00 55.06 89 ASP A C 1
ATOM 670 O O . ASP A 1 89 ? 8.288 9.184 2.773 1.00 55.06 89 ASP A O 1
ATOM 674 N N . GLN A 1 90 ? 7.945 11.367 2.291 1.00 59.06 90 GLN A N 1
ATOM 675 C CA . GLN A 1 90 ? 7.428 11.144 0.940 1.00 59.06 90 GLN A CA 1
ATOM 676 C C . GLN A 1 90 ? 8.604 10.666 0.092 1.00 59.06 90 GLN A C 1
ATOM 678 O O . GLN A 1 90 ? 9.505 11.446 -0.220 1.00 59.06 90 GLN A O 1
ATOM 683 N N . VAL A 1 91 ? 8.637 9.377 -0.237 1.00 71.06 91 VAL A N 1
ATOM 684 C CA . VAL A 1 91 ? 9.695 8.823 -1.081 1.00 71.06 91 VAL A CA 1
ATOM 685 C C . VAL A 1 91 ? 9.146 8.846 -2.500 1.00 71.06 91 VAL A C 1
ATOM 687 O O . VAL A 1 91 ? 8.300 8.012 -2.818 1.00 71.06 91 VAL A O 1
ATOM 690 N N . PRO A 1 92 ? 9.610 9.760 -3.375 1.00 67.19 92 PRO A N 1
ATOM 691 C CA . PRO A 1 92 ? 8.973 10.031 -4.666 1.00 67.19 92 PRO A CA 1
ATOM 692 C C . PRO A 1 92 ? 8.996 8.859 -5.661 1.00 67.19 92 PRO A C 1
ATOM 694 O O . PRO A 1 92 ? 8.506 9.012 -6.764 1.00 67.19 92 PRO A O 1
ATOM 697 N N . ASN A 1 93 ? 9.521 7.688 -5.286 1.00 80.00 93 ASN A N 1
ATOM 698 C CA . ASN A 1 93 ? 9.556 6.470 -6.101 1.00 80.00 93 ASN A CA 1
ATOM 699 C C . ASN A 1 93 ? 9.039 5.235 -5.335 1.00 80.00 93 ASN A C 1
ATOM 701 O O . ASN A 1 93 ? 9.456 4.112 -5.618 1.00 80.00 93 ASN A O 1
ATOM 705 N N . ARG A 1 94 ? 8.176 5.426 -4.329 1.00 86.00 94 ARG A N 1
ATOM 706 C CA . ARG A 1 94 ? 7.605 4.341 -3.521 1.00 86.00 94 ARG A CA 1
ATOM 707 C C . ARG A 1 94 ? 6.084 4.325 -3.641 1.00 86.00 94 ARG A C 1
ATOM 709 O O . ARG A 1 94 ? 5.440 5.368 -3.565 1.00 86.00 94 ARG A O 1
ATOM 716 N N . VAL A 1 95 ? 5.522 3.130 -3.789 1.00 89.56 95 VAL A N 1
ATOM 717 C CA . VAL A 1 95 ? 4.075 2.903 -3.793 1.00 89.56 95 VAL A CA 1
ATOM 718 C C . VAL A 1 95 ? 3.588 2.810 -2.354 1.00 89.56 95 VAL A C 1
ATOM 720 O O . VAL A 1 95 ? 4.069 1.982 -1.585 1.00 89.56 95 VAL A O 1
ATOM 723 N N . SER A 1 96 ? 2.617 3.632 -1.987 1.00 89.19 96 SER A N 1
ATOM 724 C CA . SER A 1 96 ? 1.933 3.554 -0.700 1.00 89.19 96 SER A CA 1
ATOM 725 C C . SER A 1 96 ? 0.564 2.908 -0.864 1.00 89.19 96 SER A C 1
ATOM 727 O O . SER A 1 96 ? -0.203 3.241 -1.768 1.00 89.19 96 SER A O 1
ATOM 729 N N . ILE A 1 97 ? 0.271 1.965 0.027 1.00 91.56 97 ILE A N 1
ATOM 730 C CA . ILE A 1 97 ? -0.955 1.174 0.071 1.00 91.56 97 ILE A CA 1
ATOM 731 C C . ILE A 1 97 ? -1.668 1.541 1.367 1.00 91.56 97 ILE A C 1
ATOM 733 O O . ILE A 1 97 ? -1.194 1.198 2.449 1.00 91.56 97 ILE A O 1
ATOM 737 N N . LEU A 1 98 ? -2.779 2.263 1.255 1.00 91.56 98 LEU A N 1
ATOM 738 C CA . LEU A 1 98 ? -3.604 2.662 2.387 1.00 91.56 98 LEU A CA 1
ATOM 739 C C . LEU A 1 98 ? -4.648 1.591 2.679 1.00 91.56 98 LEU A C 1
ATOM 741 O O . LEU A 1 98 ? -5.425 1.237 1.787 1.00 91.56 98 LEU A O 1
ATOM 745 N N . THR A 1 99 ? -4.713 1.146 3.929 1.00 92.50 99 THR A N 1
ATOM 746 C CA . THR A 1 99 ? -5.767 0.255 4.410 1.00 92.50 99 THR A CA 1
ATOM 747 C C . THR A 1 99 ? -6.647 0.904 5.465 1.00 92.50 99 THR A C 1
ATOM 749 O O . THR A 1 99 ? -6.221 1.797 6.202 1.00 92.50 99 THR A O 1
ATOM 752 N N . ASP A 1 100 ? -7.885 0.432 5.534 1.00 92.88 100 ASP A N 1
ATOM 753 C CA . ASP A 1 100 ? -8.814 0.723 6.621 1.00 92.88 100 ASP A CA 1
ATOM 754 C C . ASP A 1 100 ? -8.534 -0.160 7.868 1.00 92.88 100 ASP A C 1
ATOM 756 O O . ASP A 1 100 ? -7.608 -0.982 7.856 1.00 92.88 100 ASP A O 1
ATOM 760 N N . PRO A 1 101 ? -9.293 0.010 8.971 1.00 90.75 101 PRO A N 1
ATOM 761 C CA . PRO A 1 101 ? -9.185 -0.817 10.178 1.00 90.75 101 PRO A CA 1
ATOM 762 C C . PRO A 1 101 ? -9.313 -2.331 9.971 1.00 90.75 101 PRO A C 1
ATOM 764 O O . PRO A 1 101 ? -8.769 -3.085 10.774 1.00 90.75 101 PRO A O 1
ATOM 767 N N . ASP A 1 102 ? -9.983 -2.772 8.905 1.00 91.00 102 ASP A N 1
ATOM 768 C CA . ASP A 1 102 ? -10.192 -4.186 8.574 1.00 91.00 102 ASP A CA 1
ATOM 769 C C . ASP A 1 102 ? -9.093 -4.731 7.636 1.00 91.00 102 ASP A C 1
ATOM 771 O O . ASP A 1 102 ? -9.223 -5.812 7.054 1.00 91.00 102 ASP A O 1
ATOM 775 N N . ASP A 1 103 ? -7.997 -3.979 7.478 1.00 90.50 103 ASP A N 1
ATOM 776 C CA . ASP A 1 103 ? -6.902 -4.239 6.542 1.00 90.50 103 ASP A CA 1
ATOM 777 C C . ASP A 1 103 ? -7.353 -4.291 5.071 1.00 90.50 103 ASP A C 1
ATOM 779 O O . ASP A 1 103 ? -6.652 -4.841 4.217 1.00 90.50 103 ASP A O 1
ATOM 783 N N . THR A 1 104 ? -8.497 -3.693 4.733 1.00 94.38 104 THR A N 1
ATOM 784 C CA . THR A 1 104 ? -8.949 -3.582 3.344 1.00 94.38 104 THR A CA 1
ATOM 785 C C . THR A 1 104 ? -8.215 -2.439 2.667 1.00 94.38 104 THR A C 1
ATOM 787 O O . THR A 1 104 ? -8.202 -1.314 3.160 1.00 94.38 104 THR A O 1
ATOM 790 N N . VAL A 1 105 ? -7.609 -2.703 1.511 1.00 94.06 105 VAL A N 1
ATOM 791 C 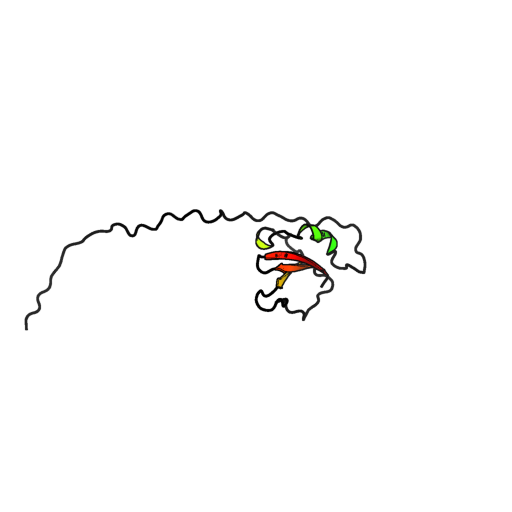CA . VAL A 1 105 ? -6.933 -1.671 0.723 1.00 94.06 105 VAL A CA 1
ATOM 792 C C . VAL A 1 105 ? -7.968 -0.721 0.126 1.00 94.06 105 VAL A C 1
ATOM 794 O O . VAL A 1 105 ? -8.783 -1.116 -0.709 1.00 94.06 105 VAL A O 1
ATOM 797 N N . ILE A 1 106 ? -7.903 0.548 0.517 1.00 94.69 106 ILE A N 1
ATOM 798 C CA . ILE A 1 106 ? -8.842 1.595 0.090 1.00 94.69 106 ILE A CA 1
ATOM 799 C C . ILE A 1 106 ? -8.211 2.613 -0.860 1.00 94.69 106 ILE A C 1
ATOM 801 O O . ILE A 1 106 ? -8.924 3.297 -1.591 1.00 94.69 106 ILE A O 1
ATOM 805 N N . GLN A 1 107 ? -6.880 2.717 -0.876 1.00 92.19 107 GLN A N 1
ATOM 806 C CA . GLN A 1 107 ? -6.169 3.615 -1.779 1.00 92.19 107 GLN A CA 1
ATOM 807 C C . GLN A 1 107 ? -4.778 3.074 -2.096 1.00 92.19 107 GLN A C 1
ATOM 809 O O . GLN A 1 107 ? -4.111 2.487 -1.246 1.00 92.19 107 GLN A O 1
ATOM 814 N N . VAL A 1 108 ? -4.328 3.331 -3.320 1.00 90.81 108 VAL A N 1
ATOM 815 C CA . VAL A 1 108 ? -2.943 3.130 -3.739 1.00 90.81 108 VAL A CA 1
ATOM 816 C C . VAL A 1 108 ? -2.468 4.413 -4.404 1.00 90.81 108 VAL A C 1
ATOM 818 O O . VAL A 1 108 ? -3.192 4.990 -5.216 1.00 90.81 108 VAL A O 1
ATOM 821 N N . PHE A 1 109 ? -1.294 4.900 -4.019 1.00 88.00 109 PHE A N 1
ATOM 822 C CA . PHE A 1 109 ? -0.764 6.165 -4.516 1.00 88.00 109 PHE A CA 1
ATOM 823 C C . PHE A 1 109 ? 0.761 6.193 -4.475 1.00 88.00 109 PHE A C 1
ATOM 825 O O . PHE A 1 109 ? 1.401 5.353 -3.844 1.00 88.00 109 PHE A O 1
ATOM 832 N N . CYS A 1 110 ? 1.336 7.178 -5.158 1.00 85.44 110 CYS A N 1
ATOM 833 C CA . CYS A 1 110 ? 2.767 7.422 -5.148 1.00 85.44 110 CYS A CA 1
ATOM 834 C C . CYS A 1 110 ? 3.156 8.411 -4.044 1.00 85.44 110 CYS A C 1
ATOM 836 O O . CYS A 1 110 ? 2.590 9.506 -4.004 1.00 85.44 110 CYS A O 1
ATOM 838 N N . GLY A 1 111 ? 4.111 8.045 -3.178 1.00 76.88 111 GLY A N 1
ATOM 839 C CA . GLY A 1 111 ? 4.617 8.900 -2.086 1.00 76.88 111 GLY A CA 1
ATOM 840 C C . GLY A 1 111 ? 4.773 8.194 -0.750 1.00 76.88 111 GLY A C 1
ATOM 841 O O . GLY A 1 111 ? 3.874 7.420 -0.373 1.00 76.88 111 GLY A O 1
#

Sequence (111 aa):
MKKTALLIALFALSACQLPPELGGPEPVEPVAFEPTPFELTEPSDPCNAGAWLGLLGKNYRAVLLPEGALTRHVWLEPETGQMTSEMVDQVPNRVSILTDPDDTVIQVFCG

pLDDT: mean 74.69, std 16.82, range [38.66, 94.69]